Protein AF-A0A957L4V9-F1 (afdb_monomer_lite)

Structure (mmCIF, N/CA/C/O backbone):
data_AF-A0A957L4V9-F1
#
_entry.id   AF-A0A957L4V9-F1
#
loop_
_atom_site.group_PDB
_atom_site.id
_atom_site.type_symbol
_atom_site.label_atom_id
_atom_site.label_alt_id
_atom_site.label_comp_id
_atom_site.label_asym_id
_atom_site.label_entity_id
_atom_site.label_seq_id
_atom_site.pdbx_PDB_ins_code
_atom_site.Cartn_x
_atom_site.Cartn_y
_atom_site.Cartn_z
_atom_site.occupancy
_atom_site.B_iso_or_equiv
_atom_site.auth_seq_id
_atom_site.auth_comp_id
_atom_site.auth_asym_id
_atom_site.auth_atom_id
_atom_site.pdbx_PDB_model_num
ATOM 1 N N . MET A 1 1 ? -8.253 17.586 -2.817 1.00 37.44 1 MET A N 1
ATOM 2 C CA . MET A 1 1 ? -9.172 17.921 -1.708 1.00 37.44 1 MET A CA 1
ATOM 3 C C . MET A 1 1 ? -8.456 17.562 -0.423 1.00 37.44 1 MET A C 1
ATOM 5 O O . MET A 1 1 ? -7.897 16.479 -0.352 1.00 37.44 1 MET A O 1
ATOM 9 N N . LEU A 1 2 ? -8.356 18.504 0.511 1.00 39.97 2 LEU A N 1
ATOM 10 C CA . LEU A 1 2 ? -7.654 18.324 1.782 1.00 39.97 2 LEU A CA 1
ATOM 11 C C . LEU A 1 2 ? -8.421 17.281 2.611 1.00 39.97 2 LEU A C 1
ATOM 13 O O . LEU A 1 2 ? -9.602 17.488 2.877 1.00 39.97 2 LEU A O 1
ATOM 17 N N . ARG A 1 3 ? -7.786 16.149 2.949 1.00 55.53 3 ARG A N 1
ATOM 18 C CA . ARG A 1 3 ? -8.387 15.125 3.819 1.00 55.53 3 ARG A CA 1
ATOM 19 C C . ARG A 1 3 ? -8.601 15.740 5.208 1.00 55.53 3 ARG A C 1
ATOM 21 O O . ARG A 1 3 ? -7.692 16.352 5.766 1.00 55.53 3 ARG A O 1
ATOM 28 N N . ASN A 1 4 ? -9.839 15.653 5.689 1.00 45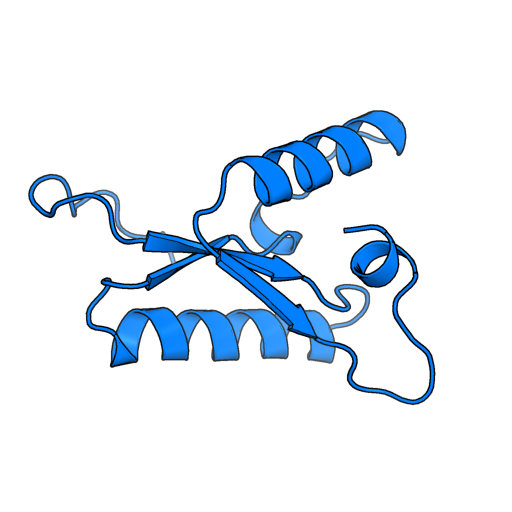.47 4 ASN A N 1
ATOM 29 C CA . ASN A 1 4 ? -10.359 16.33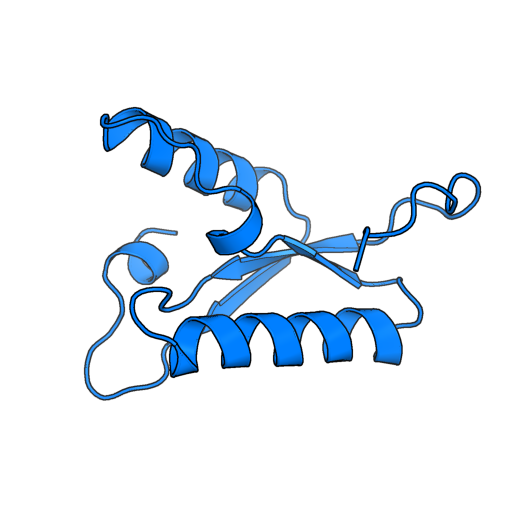6 6.873 1.00 45.47 4 ASN A CA 1
ATOM 30 C C . ASN A 1 4 ? -9.525 16.069 8.137 1.00 45.47 4 ASN A C 1
ATOM 32 O O . ASN A 1 4 ? -9.320 14.922 8.516 1.00 45.47 4 ASN A O 1
ATOM 36 N N . GLN A 1 5 ? -9.147 17.140 8.840 1.00 45.22 5 GLN A N 1
ATOM 37 C CA . GLN A 1 5 ? -8.529 17.105 10.175 1.00 45.22 5 GLN A CA 1
ATOM 38 C C . GLN A 1 5 ? -9.561 17.084 11.331 1.00 45.22 5 GLN A C 1
ATOM 40 O O . GLN A 1 5 ? -9.205 17.365 12.470 1.00 45.22 5 GLN A O 1
ATOM 45 N N . GLU A 1 6 ? -10.838 16.764 11.080 1.00 44.84 6 GLU A N 1
ATOM 46 C CA . GLU A 1 6 ? -11.937 16.980 12.050 1.00 44.84 6 GLU A CA 1
ATOM 47 C C . GLU A 1 6 ? -12.615 15.715 12.627 1.00 44.84 6 GLU A C 1
ATOM 49 O O . GLU A 1 6 ? -13.700 15.812 13.197 1.00 44.84 6 GLU A O 1
ATOM 54 N N . LYS A 1 7 ? -12.005 14.522 12.574 1.00 47.66 7 LYS A N 1
ATOM 55 C CA . LYS A 1 7 ? -12.513 13.345 13.318 1.00 47.66 7 LYS A CA 1
ATOM 56 C C . LYS A 1 7 ? -11.593 13.004 14.494 1.00 47.66 7 LYS A C 1
ATOM 58 O O . LYS A 1 7 ? -10.652 12.237 14.350 1.00 47.66 7 LYS A O 1
ATOM 63 N N . LEU A 1 8 ? -11.867 13.596 15.658 1.00 43.38 8 LEU A N 1
ATOM 64 C CA . LEU A 1 8 ? -11.094 13.411 16.901 1.00 43.38 8 LEU A CA 1
ATOM 65 C C . LEU A 1 8 ? -11.907 12.760 18.043 1.00 43.38 8 LEU A C 1
ATOM 67 O O . LEU A 1 8 ? -11.516 12.862 19.202 1.00 43.38 8 LEU A O 1
ATOM 71 N N . LEU A 1 9 ? -13.041 12.108 17.741 1.00 42.66 9 LEU A N 1
ATOM 72 C CA . LEU A 1 9 ? -13.950 11.529 18.751 1.00 42.66 9 LEU A CA 1
ATOM 73 C C . LEU A 1 9 ? -14.447 10.096 18.461 1.00 42.66 9 LEU A C 1
ATOM 75 O O . LEU A 1 9 ? -15.264 9.587 19.222 1.00 42.66 9 LEU A O 1
ATOM 79 N N . GLU A 1 10 ? -13.971 9.431 17.408 1.00 53.38 10 GLU A N 1
ATOM 80 C CA . GLU A 1 10 ? -14.256 8.005 17.173 1.00 53.38 10 GLU A CA 1
ATOM 81 C C . GLU A 1 10 ? -13.066 7.160 17.650 1.00 53.38 10 GLU A C 1
ATOM 83 O O . GLU A 1 10 ? -11.918 7.597 17.530 1.00 53.38 10 GLU A O 1
ATOM 88 N N . GLU A 1 11 ? -13.336 5.967 18.202 1.00 57.47 11 GLU A N 1
ATOM 89 C CA . GLU A 1 11 ? -12.316 4.911 18.337 1.00 57.47 11 GLU A CA 1
ATOM 90 C C . GLU A 1 11 ? -11.556 4.828 17.002 1.00 57.47 11 GLU 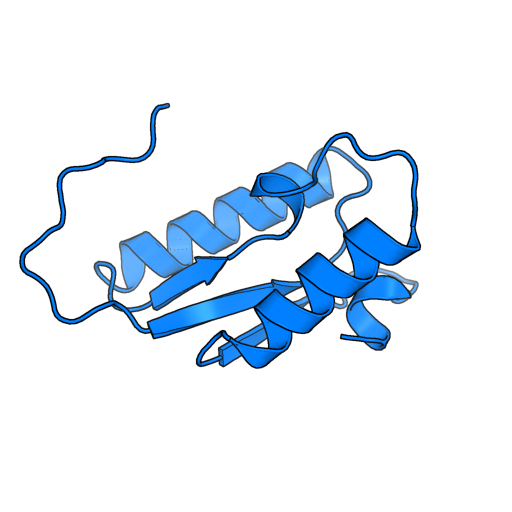A C 1
ATOM 92 O O . GLU A 1 11 ? -12.214 4.861 15.954 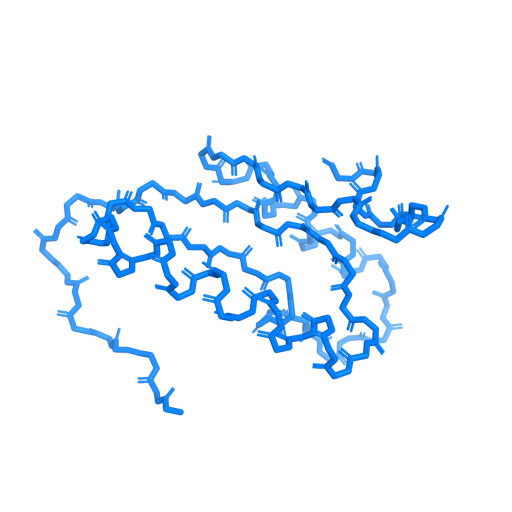1.00 57.47 11 GLU A O 1
ATOM 97 N N . PRO A 1 12 ? -10.210 4.794 17.003 1.00 61.62 12 PRO A N 1
ATOM 98 C CA . PRO A 1 12 ? -9.449 4.825 15.762 1.00 61.62 12 PRO A CA 1
ATOM 99 C C . PRO A 1 12 ? -9.950 3.705 14.844 1.00 61.62 12 PRO A C 1
ATOM 101 O O . PRO A 1 12 ? -9.991 2.541 15.242 1.00 61.62 12 PRO A O 1
ATOM 104 N N . GLY A 1 13 ? -10.414 4.080 13.647 1.00 75.00 13 GLY A N 1
ATOM 105 C CA . GLY A 1 13 ? -10.893 3.122 12.654 1.00 75.00 13 GLY A CA 1
ATOM 106 C C . GLY A 1 13 ? -9.798 2.102 12.346 1.00 75.00 13 GLY A C 1
ATOM 107 O O . GLY A 1 13 ? -8.615 2.436 12.388 1.00 75.00 13 GLY A O 1
ATOM 108 N N . ASN A 1 14 ? -10.179 0.860 12.048 1.00 94.62 14 ASN A N 1
ATOM 109 C CA . ASN A 1 14 ? -9.194 -0.179 11.781 1.00 94.62 14 ASN A CA 1
ATOM 110 C C . ASN A 1 14 ? -8.428 0.150 10.498 1.00 94.62 14 ASN A C 1
ATOM 112 O O . ASN A 1 14 ? -9.016 0.391 9.441 1.00 94.62 14 ASN A O 1
ATOM 116 N N . SER A 1 15 ? -7.113 0.133 10.591 1.00 96.56 15 SER A N 1
ATOM 117 C CA . SER A 1 15 ? -6.210 0.491 9.510 1.00 96.56 15 SER A CA 1
ATOM 118 C C . SER A 1 15 ? -6.003 -0.673 8.537 1.00 96.56 15 SER A C 1
ATOM 120 O O . SER A 1 15 ? -5.841 -1.825 8.938 1.00 96.56 15 SER A O 1
ATOM 122 N N . ILE A 1 16 ? -6.018 -0.376 7.238 1.00 97.50 16 ILE A N 1
ATOM 123 C CA . ILE A 1 16 ? -5.774 -1.334 6.157 1.00 97.50 16 ILE A CA 1
ATOM 124 C C . ILE A 1 16 ? -4.548 -0.875 5.378 1.00 97.50 16 ILE A C 1
ATOM 126 O O . ILE A 1 16 ? -4.609 0.166 4.728 1.00 97.50 16 ILE A O 1
ATOM 130 N N . TYR A 1 17 ? -3.473 -1.658 5.373 1.00 97.44 17 TYR A N 1
ATOM 131 C CA . TYR A 1 17 ? -2.401 -1.472 4.400 1.00 97.44 17 TYR A CA 1
ATOM 132 C C . TYR A 1 17 ? -2.892 -1.968 3.041 1.00 97.44 17 TYR A C 1
ATOM 134 O O . TYR A 1 17 ? -3.218 -3.148 2.905 1.00 97.44 17 TYR A O 1
ATOM 142 N N . PHE A 1 18 ? -3.012 -1.071 2.064 1.00 97.06 18 PHE A N 1
ATOM 143 C CA . PHE A 1 18 ? -3.538 -1.401 0.744 1.00 97.06 18 PHE A CA 1
ATOM 144 C C . PHE A 1 18 ? -2.417 -1.363 -0.298 1.00 97.06 18 PHE A C 1
ATOM 146 O O . PHE A 1 18 ? -2.116 -0.315 -0.867 1.00 97.06 18 PHE A O 1
ATOM 153 N N . ALA A 1 19 ? -1.846 -2.539 -0.544 1.00 96.06 19 ALA A N 1
ATOM 154 C CA . ALA A 1 19 ? -0.794 -2.791 -1.512 1.00 96.06 19 ALA A CA 1
ATOM 155 C C . ALA A 1 19 ? -1.333 -3.143 -2.904 1.00 96.06 19 ALA A C 1
ATOM 157 O O . ALA A 1 19 ? -2.401 -3.747 -3.056 1.00 96.06 19 ALA A O 1
ATOM 158 N N . GLY A 1 20 ? -0.553 -2.802 -3.919 1.00 94.88 20 GLY A N 1
ATOM 159 C CA . GLY A 1 20 ? -0.819 -3.077 -5.322 1.00 94.88 20 GLY A CA 1
ATOM 160 C C . GLY A 1 20 ? 0.043 -2.188 -6.208 1.00 94.88 20 GLY A C 1
ATOM 161 O O . GLY A 1 20 ? 0.750 -1.302 -5.722 1.00 94.88 20 GLY A O 1
ATOM 162 N N . ASP A 1 21 ? -0.062 -2.383 -7.521 1.00 94.44 21 ASP A N 1
ATOM 163 C CA . ASP A 1 21 ? 0.637 -1.546 -8.492 1.00 94.44 21 ASP A CA 1
ATOM 164 C C . ASP A 1 21 ? 0.392 -0.047 -8.249 1.00 94.44 21 ASP A C 1
ATOM 166 O O . ASP A 1 21 ? -0.718 0.381 -7.926 1.00 94.44 21 ASP A O 1
ATOM 170 N N . LEU A 1 22 ? 1.423 0.771 -8.479 1.00 93.06 22 LEU A N 1
ATOM 171 C CA . LEU A 1 22 ? 1.343 2.240 -8.417 1.00 93.06 22 LEU A CA 1
ATOM 172 C C . LEU A 1 22 ? 2.091 2.940 -9.567 1.00 93.06 22 LEU A C 1
ATOM 174 O O . LEU A 1 22 ? 2.417 4.122 -9.498 1.00 93.06 22 LEU A O 1
ATOM 178 N N . PHE A 1 23 ? 2.360 2.215 -10.656 1.00 91.19 23 PHE A N 1
ATOM 179 C CA . PHE A 1 23 ? 3.274 2.672 -11.714 1.00 91.19 23 PHE A CA 1
ATOM 180 C C . PHE A 1 23 ? 2.627 3.522 -12.811 1.00 91.19 23 PHE A C 1
ATOM 182 O O . PHE A 1 23 ? 3.329 4.183 -13.579 1.00 91.19 23 PHE A O 1
ATOM 189 N N . ASP A 1 24 ? 1.298 3.494 -12.928 1.00 93.44 24 ASP A N 1
ATOM 190 C CA . ASP A 1 24 ? 0.585 4.251 -13.951 1.00 93.44 24 ASP A CA 1
ATOM 191 C C . ASP A 1 24 ? -0.694 4.905 -13.417 1.00 93.44 24 ASP A C 1
ATOM 193 O O . ASP A 1 24 ? -1.136 4.683 -12.292 1.00 93.44 24 ASP A O 1
ATOM 197 N N . HIS A 1 25 ? -1.299 5.755 -14.243 1.00 96.12 25 HIS A N 1
ATOM 198 C CA . HIS A 1 25 ? -2.490 6.509 -13.869 1.00 96.12 25 HIS A CA 1
ATOM 199 C C . HIS A 1 25 ? -3.709 5.624 -13.570 1.00 96.12 25 HIS A C 1
ATOM 201 O O . HIS A 1 25 ? -4.556 6.030 -12.779 1.00 96.12 25 HIS A O 1
ATOM 207 N N . LYS A 1 26 ? -3.831 4.444 -14.190 1.00 95.00 26 LYS A N 1
ATOM 208 C CA . LYS A 1 26 ? -4.941 3.521 -13.925 1.00 95.00 26 LYS A CA 1
ATOM 209 C C . LYS A 1 26 ? -4.766 2.877 -12.562 1.00 95.00 26 LYS A C 1
ATOM 211 O O . LYS A 1 26 ? -5.738 2.830 -11.815 1.00 95.00 26 LYS A O 1
ATOM 216 N N . HIS A 1 27 ? -3.545 2.463 -12.238 1.00 94.88 27 HIS A N 1
ATOM 217 C CA . HIS A 1 27 ? -3.191 1.940 -10.925 1.00 94.88 27 HIS A CA 1
ATOM 218 C C . HIS A 1 27 ? -3.490 2.970 -9.828 1.00 94.88 27 HIS A C 1
ATOM 220 O O . HIS A 1 27 ? -4.321 2.732 -8.955 1.00 94.88 27 HIS A O 1
ATOM 226 N N . LEU A 1 28 ? -2.936 4.180 -9.960 1.00 95.25 28 LEU A N 1
ATOM 227 C CA . LEU A 1 28 ? -3.103 5.247 -8.971 1.00 95.25 28 LEU A CA 1
ATOM 228 C C . LEU A 1 28 ? -4.575 5.630 -8.747 1.00 95.25 28 LEU A C 1
ATOM 230 O O . LEU A 1 28 ? -5.019 5.780 -7.606 1.00 95.25 28 LEU A O 1
ATOM 234 N N . ILE A 1 29 ? -5.345 5.793 -9.829 1.00 96.38 29 ILE A N 1
ATOM 235 C CA . ILE A 1 29 ? -6.770 6.138 -9.739 1.00 96.38 29 ILE A CA 1
ATOM 236 C C . ILE A 1 29 ? -7.573 4.967 -9.162 1.00 96.38 29 ILE A C 1
ATOM 238 O O . ILE A 1 29 ? -8.446 5.189 -8.325 1.00 96.38 29 ILE A O 1
ATOM 242 N N . GLY A 1 30 ? -7.283 3.737 -9.590 1.00 96.19 30 GLY A N 1
ATOM 243 C CA . GLY A 1 30 ? -7.959 2.527 -9.126 1.00 96.19 30 GLY A CA 1
ATOM 244 C C . GLY A 1 30 ? -7.814 2.331 -7.620 1.00 96.19 30 GLY A C 1
ATOM 245 O O . GLY A 1 30 ? -8.824 2.213 -6.925 1.00 96.19 30 GLY A O 1
ATOM 246 N N . ASN A 1 31 ? -6.582 2.407 -7.114 1.00 96.50 31 ASN A N 1
ATOM 247 C CA . ASN A 1 31 ? -6.286 2.294 -5.686 1.00 96.50 31 ASN A CA 1
ATOM 248 C C . ASN A 1 31 ? -7.029 3.364 -4.875 1.00 96.50 31 ASN A C 1
ATOM 250 O O . ASN A 1 31 ? -7.684 3.050 -3.883 1.00 96.50 31 ASN A O 1
ATOM 254 N N . THR A 1 32 ? -7.006 4.624 -5.335 1.00 96.25 32 THR A N 1
ATOM 255 C CA . THR A 1 32 ? -7.705 5.730 -4.655 1.00 96.25 32 THR A CA 1
ATOM 256 C C . THR A 1 32 ? -9.219 5.527 -4.626 1.00 96.25 32 THR A C 1
ATOM 258 O O . THR A 1 32 ? -9.843 5.740 -3.589 1.00 96.25 32 THR A O 1
ATOM 261 N N . ILE A 1 33 ? -9.829 5.118 -5.744 1.00 97.56 33 ILE A N 1
ATOM 262 C CA . ILE A 1 33 ? -11.278 4.883 -5.807 1.00 97.56 33 ILE A CA 1
ATOM 263 C C . ILE A 1 33 ? -11.665 3.738 -4.872 1.00 97.56 33 ILE A C 1
ATOM 265 O O . ILE A 1 33 ? -12.626 3.868 -4.119 1.00 97.56 33 ILE A O 1
ATOM 269 N N . LEU A 1 34 ? -10.937 2.622 -4.895 1.00 97.44 34 LEU A N 1
ATOM 270 C CA . LEU A 1 34 ? -11.277 1.481 -4.051 1.00 97.44 34 LEU A CA 1
ATOM 271 C C . LEU A 1 34 ? -11.107 1.811 -2.558 1.00 97.44 34 LEU A C 1
ATOM 273 O O . LEU A 1 34 ? -12.005 1.501 -1.774 1.00 97.44 34 LEU A O 1
ATOM 277 N N . ALA A 1 35 ? -10.033 2.513 -2.184 1.00 97.12 35 ALA A N 1
ATOM 278 C CA . ALA A 1 35 ? -9.828 3.017 -0.826 1.00 97.12 35 ALA A CA 1
ATOM 279 C C . ALA A 1 35 ? -10.987 3.923 -0.362 1.00 97.12 35 ALA A C 1
ATOM 281 O O . ALA A 1 35 ? -11.583 3.666 0.682 1.00 97.12 35 ALA A O 1
ATOM 282 N N . ASP A 1 36 ? -11.387 4.913 -1.173 1.00 96.88 36 ASP A N 1
ATOM 283 C CA . ASP A 1 36 ? -12.517 5.807 -0.861 1.00 96.88 36 ASP A CA 1
ATOM 284 C C . ASP A 1 36 ? -13.825 5.035 -0.645 1.00 96.88 36 ASP A C 1
ATOM 286 O O . ASP A 1 36 ? -14.577 5.303 0.294 1.00 96.88 36 ASP A O 1
ATOM 290 N N . TYR A 1 37 ? -14.101 4.037 -1.489 1.00 98.00 37 TYR A N 1
ATOM 291 C CA . TYR A 1 37 ? -15.299 3.216 -1.338 1.00 98.00 37 TYR A CA 1
ATOM 292 C C . TYR A 1 37 ? -15.270 2.383 -0.055 1.00 98.00 37 TYR A C 1
ATOM 294 O O . TYR A 1 37 ? -16.304 2.295 0.609 1.00 98.00 37 TYR A O 1
ATOM 302 N N . ILE A 1 38 ? -14.127 1.797 0.312 1.00 96.69 38 ILE A N 1
ATOM 303 C CA . ILE A 1 38 ? -13.976 1.051 1.570 1.00 96.69 38 ILE A CA 1
ATOM 304 C C . ILE A 1 38 ? -14.249 1.973 2.760 1.00 96.69 38 ILE A C 1
ATOM 306 O O . ILE A 1 38 ? -15.082 1.654 3.613 1.00 96.69 38 ILE A O 1
ATOM 310 N N . GLU A 1 39 ? -13.614 3.140 2.794 1.00 95.50 39 GLU A N 1
ATOM 311 C CA . GLU A 1 39 ? -13.768 4.110 3.879 1.00 95.50 39 GLU A CA 1
ATOM 312 C C . GLU A 1 39 ? -15.213 4.608 3.990 1.00 95.50 39 GLU A C 1
ATOM 314 O O . GLU A 1 39 ? -15.818 4.570 5.063 1.00 95.50 39 GLU A O 1
ATOM 319 N N . ARG A 1 40 ? -15.817 5.006 2.866 1.00 96.19 40 ARG A N 1
ATOM 320 C CA . ARG A 1 40 ? -17.172 5.566 2.833 1.00 96.19 40 ARG A CA 1
ATOM 321 C C . ARG A 1 40 ? -18.252 4.534 3.139 1.00 96.19 40 ARG A C 1
ATOM 323 O O . ARG A 1 40 ? -19.183 4.834 3.880 1.00 96.19 40 ARG A O 1
ATOM 330 N N . LEU A 1 41 ? -18.170 3.332 2.565 1.00 97.38 41 LEU A N 1
ATOM 331 C CA . LEU A 1 41 ? -19.178 2.286 2.788 1.00 97.38 41 LEU A CA 1
ATOM 332 C C . LEU A 1 41 ? -19.058 1.650 4.175 1.00 97.38 41 LEU A C 1
ATOM 334 O O . LEU A 1 41 ? -20.045 1.134 4.702 1.00 97.38 41 LEU A O 1
ATOM 338 N N . SER A 1 42 ? -17.869 1.696 4.778 1.00 94.94 42 SER A N 1
ATOM 339 C CA . SER A 1 42 ? -17.660 1.257 6.156 1.00 94.94 42 SER A CA 1
ATOM 340 C C . SER A 1 42 ? -18.002 2.319 7.201 1.00 94.94 42 SER A C 1
ATOM 342 O O . SER A 1 42 ? -17.931 2.012 8.390 1.00 94.94 42 SER A O 1
ATOM 344 N N . ASP A 1 43 ? -18.405 3.524 6.784 1.00 92.88 43 ASP A N 1
ATOM 345 C CA . ASP A 1 43 ? -18.635 4.679 7.662 1.00 92.88 43 ASP A CA 1
ATOM 346 C C . ASP A 1 43 ? -17.396 5.016 8.516 1.00 92.88 43 ASP A C 1
ATOM 348 O O . ASP A 1 43 ? -17.476 5.290 9.709 1.00 92.88 43 ASP A O 1
ATOM 352 N N . GLY A 1 44 ? -16.20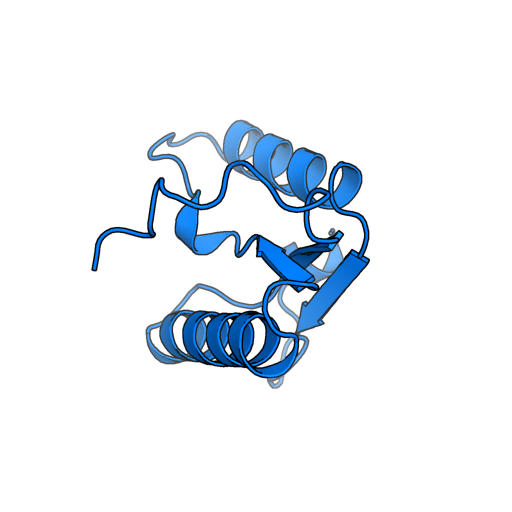8 4.920 7.908 1.00 90.12 44 GLY A N 1
ATOM 353 C CA . GLY A 1 44 ? -14.923 5.189 8.555 1.00 90.12 44 GLY A CA 1
ATOM 354 C C . GLY A 1 44 ? -14.407 4.089 9.487 1.00 90.12 44 GLY A C 1
ATOM 355 O O . GLY A 1 44 ? -13.342 4.265 10.075 1.00 90.12 44 GLY A O 1
ATOM 356 N N . ARG A 1 45 ? -15.105 2.948 9.614 1.00 94.38 45 ARG A N 1
ATOM 357 C CA . ARG A 1 45 ? -14.630 1.801 10.419 1.00 94.38 45 ARG A CA 1
ATOM 358 C C . ARG A 1 45 ? -13.353 1.165 9.880 1.00 94.38 45 ARG A C 1
ATOM 360 O O . ARG A 1 45 ? -12.644 0.520 10.653 1.00 94.38 45 ARG A O 1
ATOM 367 N N . TYR A 1 46 ? -13.107 1.306 8.581 1.00 96.12 46 TYR A N 1
ATOM 368 C CA . TYR A 1 46 ? -11.877 0.895 7.920 1.00 96.12 46 TYR A CA 1
ATOM 369 C C . TYR A 1 46 ? -11.237 2.107 7.255 1.00 96.12 46 TYR A C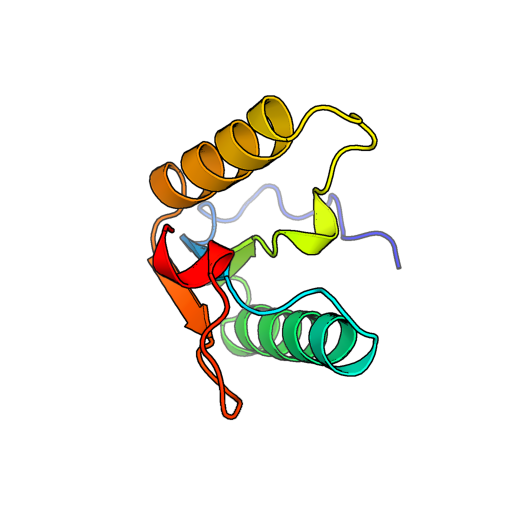 1
ATOM 371 O O . TYR A 1 46 ? -11.928 2.820 6.533 1.00 96.12 46 TYR A O 1
ATOM 379 N N . GLN A 1 47 ? -9.948 2.330 7.505 1.00 95.50 47 GLN A N 1
ATOM 380 C CA . GLN A 1 47 ? -9.171 3.436 6.943 1.00 95.50 47 GLN A CA 1
ATOM 381 C C . GLN A 1 47 ? -8.007 2.890 6.126 1.00 95.50 47 GLN A C 1
ATOM 383 O O . GLN A 1 47 ? -7.208 2.104 6.634 1.00 95.50 47 GLN A O 1
ATOM 388 N N . CYS A 1 48 ? -7.912 3.284 4.860 1.00 95.88 48 CYS A N 1
ATOM 389 C CA . CYS A 1 48 ? -6.934 2.731 3.938 1.00 95.88 48 CYS A CA 1
ATOM 390 C C . CYS A 1 48 ? -5.644 3.555 3.944 1.00 95.88 48 CYS A C 1
ATOM 392 O O . CYS A 1 48 ? -5.626 4.756 3.678 1.00 95.88 48 CYS A O 1
ATOM 394 N N . TYR A 1 49 ? -4.537 2.867 4.190 1.00 95.31 49 TYR A N 1
ATOM 395 C CA . TYR A 1 49 ? -3.188 3.367 4.017 1.00 95.31 49 TYR A CA 1
ATOM 396 C C . TYR A 1 49 ? -2.665 2.901 2.656 1.00 95.31 49 TYR A C 1
ATOM 398 O O . TYR A 1 49 ? -2.264 1.748 2.498 1.00 95.31 49 TYR A O 1
ATOM 406 N N . VAL A 1 50 ? -2.716 3.788 1.661 1.00 94.81 50 VAL A N 1
ATOM 407 C CA . VAL A 1 50 ? -2.294 3.491 0.284 1.00 94.81 50 VAL A CA 1
ATOM 408 C C . VAL A 1 50 ? -0.871 4.033 0.067 1.00 94.81 50 VAL A C 1
ATOM 410 O O . VAL A 1 50 ? -0.685 5.242 0.224 1.00 94.81 50 VAL A O 1
ATOM 413 N N . PRO A 1 51 ? 0.132 3.210 -0.308 1.00 92.69 51 PRO A N 1
ATOM 414 C CA . PRO A 1 51 ? 1.537 3.633 -0.418 1.00 92.69 51 PRO A CA 1
ATOM 415 C C . PRO A 1 51 ? 1.761 4.906 -1.251 1.00 92.69 51 PRO A C 1
ATOM 417 O O . PRO A 1 51 ? 2.533 5.781 -0.858 1.00 92.69 51 PRO A O 1
ATOM 420 N N . GLN A 1 52 ? 1.000 5.079 -2.338 1.00 91.62 52 GLN A N 1
ATOM 421 C CA . GLN A 1 52 ? 1.081 6.248 -3.226 1.00 91.62 52 GLN A CA 1
ATOM 422 C C . GLN A 1 52 ? 0.826 7.607 -2.541 1.00 91.62 52 GLN A C 1
ATOM 424 O O . GLN A 1 52 ? 1.220 8.643 -3.071 1.00 91.62 52 GLN A O 1
ATOM 429 N N . ASP A 1 53 ? 0.154 7.632 -1.384 1.00 90.25 53 ASP A N 1
ATOM 430 C CA . ASP A 1 53 ? -0.125 8.862 -0.629 1.00 90.25 53 ASP A CA 1
ATOM 431 C C . ASP A 1 53 ? 1.066 9.303 0.246 1.00 90.25 53 ASP A C 1
ATOM 433 O O . ASP A 1 53 ? 1.113 10.448 0.707 1.00 90.25 53 ASP A O 1
ATOM 437 N N . PHE A 1 54 ? 2.020 8.398 0.491 1.00 78.75 54 PHE A N 1
ATOM 438 C CA . PHE A 1 54 ? 3.100 8.566 1.467 1.00 78.75 54 PHE A CA 1
ATOM 439 C C . PHE A 1 54 ? 4.498 8.350 0.881 1.00 78.75 54 PHE A C 1
ATOM 441 O O . PHE A 1 54 ? 5.476 8.431 1.632 1.00 78.75 54 PHE A O 1
ATOM 448 N N . GLU A 1 55 ? 4.611 8.122 -0.434 1.00 71.06 55 GLU A N 1
ATOM 449 C CA . GLU A 1 55 ? 5.898 8.074 -1.127 1.00 71.06 55 GLU A CA 1
ATOM 450 C C . GLU A 1 55 ? 6.700 9.342 -0.819 1.00 71.06 55 GLU A C 1
ATOM 452 O O . GLU A 1 55 ? 6.358 10.466 -1.203 1.00 71.06 55 GLU A O 1
ATOM 457 N N . GLN A 1 56 ? 7.788 9.167 -0.071 1.00 65.56 56 GLN A N 1
ATOM 458 C CA . GLN A 1 56 ? 8.669 10.272 0.254 1.00 65.56 56 GLN A CA 1
ATOM 459 C C . GLN A 1 56 ? 9.599 10.565 -0.926 1.00 65.56 56 GLN A C 1
ATOM 461 O O . GLN A 1 56 ? 10.102 9.637 -1.556 1.00 65.56 56 GLN A O 1
ATOM 466 N N . PRO A 1 57 ? 9.952 11.839 -1.171 1.00 62.09 57 PRO A N 1
ATOM 467 C CA . PRO A 1 57 ? 10.884 12.236 -2.228 1.00 62.09 57 PRO A CA 1
ATOM 468 C C . PRO A 1 57 ? 12.351 11.856 -1.933 1.00 62.09 57 PRO A C 1
ATOM 470 O O . PRO A 1 57 ? 13.277 12.526 -2.393 1.00 62.09 57 PRO A O 1
ATOM 473 N N . THR A 1 58 ? 12.606 10.811 -1.140 1.00 66.19 58 THR A N 1
ATOM 474 C CA . THR A 1 58 ? 13.967 10.315 -0.929 1.00 66.19 58 THR A CA 1
ATOM 475 C C . THR A 1 58 ? 14.374 9.462 -2.131 1.00 66.19 58 THR A C 1
ATOM 477 O O . THR A 1 58 ? 13.621 8.631 -2.626 1.00 66.19 58 THR A O 1
ATOM 480 N N . HIS A 1 59 ? 15.602 9.642 -2.616 1.00 65.88 59 HIS A N 1
ATOM 481 C CA . HIS A 1 59 ? 16.128 8.848 -3.733 1.00 65.88 59 HIS A CA 1
ATOM 482 C C . HIS A 1 59 ? 16.736 7.507 -3.287 1.00 65.88 59 HIS A C 1
ATOM 484 O O . HIS A 1 59 ? 17.487 6.884 -4.039 1.00 65.88 59 HIS A O 1
ATOM 490 N N . ARG A 1 60 ? 16.483 7.063 -2.048 1.00 77.62 60 ARG A N 1
ATOM 491 C CA . ARG A 1 60 ? 17.075 5.838 -1.498 1.00 77.62 60 ARG A CA 1
ATOM 492 C C . ARG A 1 60 ? 16.009 4.758 -1.377 1.00 77.62 60 ARG A C 1
ATOM 494 O O . ARG A 1 60 ? 15.179 4.807 -0.479 1.00 77.62 60 ARG A O 1
ATOM 501 N N . GLY A 1 61 ? 16.118 3.711 -2.195 1.00 83.56 61 GLY A N 1
ATOM 502 C CA . GLY A 1 61 ? 15.181 2.577 -2.159 1.00 83.56 61 GLY A CA 1
ATOM 503 C C . GLY A 1 61 ? 15.076 1.869 -0.799 1.00 83.56 61 GLY A C 1
ATOM 504 O O . GLY A 1 61 ? 14.044 1.292 -0.486 1.00 83.56 61 GLY A O 1
ATOM 505 N N . VAL A 1 62 ? 16.110 1.950 0.050 1.00 87.31 62 VAL A N 1
ATOM 506 C CA . VAL A 1 62 ? 16.060 1.412 1.424 1.00 87.31 62 VAL A CA 1
ATOM 507 C C . VAL A 1 62 ? 15.055 2.164 2.295 1.00 87.31 62 VAL A C 1
ATOM 509 O O . VAL A 1 62 ? 14.394 1.540 3.122 1.00 87.31 62 VAL A O 1
ATOM 512 N N . ASP A 1 63 ? 14.952 3.482 2.128 1.00 87.31 63 ASP A N 1
ATOM 513 C CA . ASP A 1 63 ? 14.069 4.305 2.950 1.00 87.31 63 ASP A CA 1
ATOM 514 C C . ASP A 1 63 ? 12.609 4.058 2.560 1.00 87.31 63 ASP A C 1
ATOM 516 O O . ASP A 1 63 ? 11.793 3.844 3.450 1.00 87.31 63 ASP A O 1
ATOM 520 N N . ILE A 1 64 ? 12.322 3.974 1.253 1.00 84.81 64 ILE A N 1
ATOM 521 C CA . ILE A 1 64 ? 11.004 3.607 0.704 1.00 84.81 64 ILE A CA 1
ATOM 522 C C . ILE A 1 64 ? 10.559 2.257 1.282 1.00 84.81 64 ILE A C 1
ATOM 524 O O . ILE A 1 64 ? 9.614 2.199 2.062 1.00 84.81 64 ILE A O 1
ATOM 528 N N . ARG A 1 65 ? 11.363 1.204 1.073 1.00 88.81 65 ARG A N 1
ATOM 529 C CA . ARG A 1 65 ? 11.087 -0.142 1.600 1.00 88.81 65 ARG A CA 1
ATOM 530 C C . ARG A 1 65 ? 10.828 -0.156 3.108 1.00 88.81 65 ARG A C 1
ATOM 532 O O . ARG A 1 65 ? 9.963 -0.874 3.591 1.00 88.81 65 ARG A O 1
ATOM 539 N N . ASN A 1 66 ? 11.634 0.565 3.889 1.00 90.94 66 ASN A N 1
ATOM 540 C CA . ASN A 1 66 ? 11.477 0.567 5.343 1.00 90.94 66 ASN A CA 1
ATOM 541 C C . ASN A 1 66 ? 10.192 1.288 5.785 1.00 90.94 66 ASN A C 1
ATOM 543 O O . ASN A 1 66 ? 9.644 0.932 6.828 1.00 90.94 66 ASN A O 1
ATOM 547 N N . VAL A 1 67 ? 9.732 2.295 5.034 1.00 89.94 67 VAL A N 1
ATOM 548 C CA . VAL A 1 67 ? 8.436 2.947 5.269 1.00 89.94 67 VAL A CA 1
ATOM 549 C C . VAL A 1 67 ? 7.301 1.973 4.963 1.00 89.94 67 VAL A C 1
ATOM 551 O O . VAL A 1 67 ? 6.443 1.789 5.826 1.00 89.94 67 VAL A O 1
ATOM 554 N N . ASP A 1 68 ? 7.354 1.291 3.819 1.00 91.56 68 ASP A N 1
ATOM 555 C CA . ASP A 1 68 ? 6.321 0.338 3.398 1.00 91.56 68 ASP A CA 1
ATOM 556 C C . ASP A 1 68 ? 6.205 -0.836 4.376 1.00 91.56 68 ASP A C 1
ATOM 558 O O . ASP A 1 68 ? 5.144 -1.064 4.954 1.00 91.56 68 ASP A O 1
ATOM 562 N N . LEU A 1 69 ? 7.322 -1.494 4.712 1.00 93.31 69 LEU A N 1
ATOM 563 C CA . LEU A 1 69 ? 7.331 -2.593 5.689 1.00 93.31 69 LEU A CA 1
ATOM 564 C C . LEU A 1 69 ? 6.857 -2.154 7.076 1.00 93.31 69 LEU A C 1
ATOM 566 O O . LEU A 1 69 ? 6.230 -2.926 7.803 1.00 93.31 69 LEU A O 1
ATOM 570 N N . LYS A 1 70 ? 7.156 -0.915 7.477 1.00 93.56 70 LYS A N 1
ATOM 571 C CA . LYS A 1 70 ? 6.631 -0.383 8.733 1.00 93.56 70 LYS A CA 1
ATOM 572 C C . LYS A 1 70 ? 5.115 -0.221 8.656 1.00 93.56 70 LYS A C 1
ATOM 574 O O . LYS A 1 70 ? 4.452 -0.531 9.642 1.00 93.56 70 LYS A O 1
ATOM 579 N N . ALA A 1 71 ? 4.579 0.257 7.536 1.00 93.25 71 ALA A N 1
ATOM 580 C CA . ALA A 1 71 ? 3.143 0.413 7.340 1.00 93.25 71 ALA A CA 1
ATOM 581 C C . ALA A 1 71 ? 2.421 -0.944 7.337 1.00 93.25 71 ALA A C 1
ATOM 583 O O . ALA A 1 71 ? 1.452 -1.084 8.082 1.00 93.25 71 ALA A O 1
ATOM 584 N N . VAL A 1 72 ? 2.955 -1.953 6.633 1.00 95.56 72 VAL A N 1
ATOM 585 C CA . VAL A 1 72 ? 2.467 -3.348 6.672 1.00 95.56 72 VAL A CA 1
ATOM 586 C C . VAL A 1 72 ? 2.338 -3.836 8.115 1.00 95.56 72 VAL A C 1
ATOM 588 O O . VAL A 1 72 ? 1.287 -4.312 8.528 1.00 95.56 72 VAL A O 1
ATOM 591 N N . MET A 1 73 ? 3.396 -3.665 8.912 1.00 96.00 73 MET A N 1
ATOM 592 C CA . MET A 1 73 ? 3.449 -4.157 10.295 1.00 96.00 73 MET A CA 1
ATOM 593 C C . MET A 1 73 ? 2.619 -3.332 11.284 1.00 96.00 73 MET A C 1
ATOM 595 O O . MET A 1 73 ? 2.391 -3.781 12.406 1.00 96.00 73 MET A O 1
ATOM 599 N N . SER A 1 74 ? 2.238 -2.106 10.917 1.00 94.50 74 SER A N 1
ATOM 600 C CA . SER A 1 74 ? 1.504 -1.192 11.800 1.00 94.50 74 SER A CA 1
ATOM 601 C C . SER A 1 74 ? 0.000 -1.203 11.546 1.00 94.50 74 SER A C 1
ATOM 603 O O . SER A 1 74 ? -0.733 -0.723 12.406 1.00 94.50 74 SER A O 1
ATOM 605 N N . CYS A 1 75 ? -0.449 -1.692 10.386 1.00 96.19 75 CYS A N 1
ATOM 606 C CA . CYS A 1 75 ? -1.868 -1.757 10.063 1.00 96.19 75 CYS A CA 1
ATOM 607 C C . CYS A 1 75 ? -2.544 -2.989 10.681 1.00 96.19 75 CYS A C 1
ATOM 609 O O . CYS A 1 75 ? -1.915 -4.026 10.886 1.00 96.19 75 CYS A O 1
ATOM 611 N N . ASP A 1 76 ? -3.847 -2.886 10.935 1.00 96.44 76 ASP A N 1
ATOM 612 C CA . ASP A 1 76 ? -4.654 -3.971 11.507 1.00 96.44 76 ASP A CA 1
ATOM 613 C C . ASP A 1 76 ? -4.975 -5.062 10.472 1.00 96.44 76 ASP A C 1
ATOM 615 O O . ASP A 1 76 ? -5.133 -6.238 10.809 1.00 96.44 76 ASP A O 1
ATOM 619 N N . PHE A 1 77 ? -5.068 -4.670 9.200 1.00 97.12 77 PHE A N 1
ATOM 620 C CA . PHE A 1 77 ? -5.372 -5.543 8.072 1.00 97.12 77 PHE A CA 1
ATOM 621 C C . PHE A 1 77 ? -4.451 -5.256 6.882 1.00 97.12 77 PHE A C 1
ATOM 623 O O . PHE A 1 77 ? -3.994 -4.129 6.692 1.00 97.12 77 PHE A O 1
ATOM 630 N N . GLY A 1 78 ? -4.241 -6.270 6.041 1.00 96.38 78 GLY A N 1
ATOM 631 C CA . GLY A 1 78 ? -3.601 -6.133 4.733 1.00 96.38 78 GLY A CA 1
ATOM 632 C C . GLY A 1 78 ? -4.588 -6.430 3.604 1.00 96.38 78 GLY A C 1
ATOM 633 O O . GLY A 1 78 ? -5.322 -7.420 3.660 1.00 96.38 78 GLY A O 1
ATOM 634 N N . LEU A 1 79 ? -4.604 -5.573 2.587 1.00 97.25 79 LEU A N 1
ATOM 635 C CA . LEU A 1 79 ? -5.307 -5.757 1.323 1.00 97.25 79 LEU A CA 1
ATOM 636 C C . LEU A 1 79 ? -4.270 -5.693 0.202 1.00 97.25 79 LEU A C 1
ATOM 638 O O . LEU A 1 79 ? -3.660 -4.652 -0.003 1.00 97.25 79 LEU A O 1
ATOM 642 N N . PHE A 1 80 ? -4.088 -6.794 -0.522 1.00 96.38 80 PHE A N 1
ATOM 643 C CA . PHE A 1 80 ? -3.058 -6.921 -1.554 1.00 96.38 80 PHE A CA 1
ATOM 644 C C . PHE A 1 80 ? -3.722 -7.170 -2.904 1.00 96.38 80 PHE A C 1
ATOM 646 O O . PHE A 1 80 ? -4.440 -8.163 -3.061 1.00 96.38 80 PHE A O 1
ATOM 653 N N . ASN A 1 81 ? -3.515 -6.263 -3.859 1.00 94.06 81 ASN A N 1
ATOM 654 C CA . ASN A 1 81 ? -4.034 -6.413 -5.209 1.00 94.06 81 ASN A CA 1
ATOM 655 C C . ASN A 1 81 ? -3.001 -7.069 -6.135 1.00 94.06 81 ASN A C 1
ATOM 657 O O . ASN A 1 81 ? -1.910 -6.542 -6.324 1.00 94.06 81 ASN A O 1
ATOM 661 N N . PHE A 1 82 ? -3.385 -8.191 -6.745 1.00 93.19 82 PHE A N 1
ATOM 662 C CA . PHE A 1 82 ? -2.561 -8.976 -7.674 1.00 93.19 82 PHE A CA 1
ATOM 663 C C . PHE A 1 82 ? -3.192 -9.059 -9.074 1.00 93.19 82 PHE A C 1
ATOM 665 O O . PHE A 1 82 ? -3.044 -10.061 -9.776 1.00 93.19 82 PHE A O 1
ATOM 672 N N . ASP A 1 83 ? -3.960 -8.037 -9.454 1.00 87.38 83 ASP A N 1
ATOM 673 C CA . ASP A 1 83 ? -4.511 -7.910 -10.801 1.00 87.38 83 ASP A CA 1
ATOM 674 C C . ASP A 1 83 ? -3.400 -7.825 -11.863 1.00 87.38 83 ASP A C 1
ATOM 676 O O . ASP A 1 83 ? -2.296 -7.361 -11.603 1.00 87.38 83 ASP A O 1
ATOM 680 N N . GLY A 1 84 ? -3.718 -8.223 -13.098 1.00 86.94 84 GLY A N 1
ATOM 681 C CA . GLY A 1 84 ? -2.780 -8.180 -14.222 1.00 86.94 84 GLY A CA 1
ATOM 682 C C . GLY A 1 84 ? -2.223 -9.550 -14.610 1.00 86.94 84 GLY A C 1
ATOM 683 O O . GLY A 1 84 ? -2.659 -10.591 -14.123 1.00 86.94 84 GLY A O 1
ATOM 684 N N . ALA A 1 85 ? -1.321 -9.552 -15.593 1.00 88.12 85 ALA A N 1
ATOM 685 C CA . ALA A 1 85 ? -0.690 -10.779 -16.090 1.00 88.12 85 ALA A CA 1
ATOM 686 C C . ALA A 1 85 ? 0.552 -11.171 -15.276 1.00 88.12 85 ALA A C 1
ATOM 688 O O . ALA A 1 85 ? 0.855 -12.357 -15.162 1.00 88.12 85 ALA A O 1
ATOM 689 N N . ASP A 1 86 ? 1.233 -10.172 -14.715 1.00 90.44 86 ASP A N 1
ATOM 690 C CA . ASP A 1 86 ? 2.421 -10.316 -13.885 1.00 90.44 86 ASP A CA 1
ATOM 691 C C . ASP A 1 86 ? 2.117 -9.773 -12.486 1.00 90.44 86 ASP A C 1
ATOM 693 O O . ASP A 1 86 ? 1.338 -8.834 -12.342 1.00 90.44 86 ASP A O 1
ATOM 697 N N . LEU A 1 87 ? 2.731 -10.370 -11.464 1.00 92.25 87 LEU A N 1
ATOM 698 C CA . LEU A 1 87 ? 2.600 -9.902 -10.086 1.00 92.25 87 LEU A CA 1
ATOM 699 C C . LEU A 1 87 ? 3.544 -8.726 -9.839 1.00 92.25 87 LEU A C 1
ATOM 701 O O . LEU A 1 87 ? 4.725 -8.803 -10.197 1.00 92.25 87 LEU A O 1
ATOM 705 N N . ASP A 1 88 ? 3.062 -7.697 -9.145 1.00 91.19 88 ASP A N 1
ATOM 706 C CA . ASP A 1 88 ? 3.937 -6.653 -8.627 1.00 91.19 88 ASP A CA 1
ATOM 707 C C . ASP A 1 88 ? 4.922 -7.231 -7.605 1.00 91.19 88 ASP A C 1
ATOM 709 O O . ASP A 1 88 ? 4.550 -7.793 -6.573 1.00 91.19 88 ASP A O 1
ATOM 713 N N . SER A 1 89 ? 6.211 -7.077 -7.889 1.00 91.00 89 SER A N 1
ATOM 714 C CA . SER A 1 89 ? 7.269 -7.604 -7.030 1.00 91.00 89 SER A CA 1
ATOM 715 C C . SER A 1 89 ? 7.351 -6.916 -5.664 1.00 91.00 89 SER A C 1
ATOM 717 O O . SER A 1 89 ? 7.839 -7.547 -4.728 1.00 91.00 89 SER A O 1
ATOM 719 N N . GLY A 1 90 ? 6.895 -5.661 -5.543 1.00 91.31 90 GLY A N 1
ATOM 720 C CA . GLY A 1 90 ? 6.809 -4.962 -4.257 1.00 91.31 90 GLY A CA 1
ATOM 721 C C . GLY A 1 90 ? 5.733 -5.588 -3.377 1.00 91.31 90 GLY A C 1
ATOM 722 O O . GLY A 1 90 ? 6.040 -6.137 -2.322 1.00 91.31 90 GLY A O 1
ATOM 723 N N . THR A 1 91 ? 4.517 -5.651 -3.912 1.00 92.38 91 THR A N 1
ATOM 724 C CA . THR A 1 91 ? 3.335 -6.251 -3.278 1.00 92.38 91 THR A CA 1
ATOM 725 C C . THR A 1 91 ? 3.543 -7.719 -2.879 1.00 92.38 91 THR A C 1
ATOM 727 O O . THR A 1 91 ? 2.970 -8.179 -1.903 1.00 92.38 91 THR A O 1
ATOM 730 N N . VAL A 1 92 ? 4.360 -8.493 -3.608 1.00 92.88 92 VAL A N 1
ATOM 731 C CA . VAL A 1 92 ? 4.691 -9.889 -3.238 1.00 92.88 92 VAL A CA 1
ATOM 732 C C . VAL A 1 92 ? 5.611 -9.984 -2.011 1.00 92.88 92 VAL A C 1
ATOM 734 O O . VAL A 1 92 ? 5.613 -11.006 -1.323 1.00 92.88 92 VAL A O 1
ATOM 737 N N . VAL A 1 93 ? 6.456 -8.978 -1.779 1.00 91.81 93 VAL A N 1
ATOM 738 C CA . VAL A 1 93 ? 7.382 -8.940 -0.634 1.00 91.81 93 VAL A CA 1
ATOM 739 C C . VAL A 1 93 ? 6.682 -8.468 0.640 1.00 91.81 93 VAL A C 1
ATOM 741 O O . VAL A 1 93 ? 7.104 -8.856 1.734 1.00 91.81 93 VAL A O 1
ATOM 744 N N . GLU A 1 94 ? 5.672 -7.619 0.484 1.00 89.94 94 GLU A N 1
ATOM 745 C CA . GLU A 1 94 ? 4.821 -7.071 1.546 1.00 89.94 94 GLU A CA 1
ATOM 746 C C . GLU A 1 94 ? 3.899 -8.131 2.167 1.00 89.94 94 GLU A C 1
ATOM 748 O O . GLU A 1 94 ? 3.764 -8.098 3.414 1.00 89.94 94 GLU A O 1
#

Foldseek 3Di:
DDDDPPPPPDDQAAEEEEADDDPDPCGVVVSVVVQVCVCVVVVNNYHYDYLVVPDDPDPDPVVSLVVSVVSVVPGPYYHADQDDPDGDPSSVVD

pLDDT: mean 85.85, std 16.46, range [37.44, 98.0]

Sequence (94 aa):
MLRNQEKLLEEPGNSIYFAGDLFDHKHLIGNTILADYIERLSDGRYQCYVPQDFEQPTHRGVDIRNVDLKAVMSCDFGLFNFDGADLDSGTVVE

Secondary structure (DSSP, 8-state):
-PPPS---SS-PPEEEEEE---SSHHHHHHHHHHHHHHHHHTTTSEEEE-GGGT--S-S-HHHHHHHHHHHHHHSSEEEE---SSS--HHHHH-

Radius of gyration: 13.8 Å; chains: 1; bounding box: 36×29×35 Å